Protein AF-A0A7W1UXW3-F1 (afdb_monomer_lite)

Foldseek 3Di:
DVVVVVVVVVVVVPPDDDPPPPPPPPPPPVPPPDPDDDDDCVVVVDPDDLDDDDDPVRDCVVCVVSVVDPPND

Sequence (73 aa):
MKNSILYILIFIFFVGCKEKEEILSETSEEKTPALFEFLDSNQTGIDFHNSITETEQFNFLLYEYLYNGGGVA

Secondary structure (DSSP, 8-state):
-HHHHHHHHHHHHH-PPPP------------PPPS-----HHHH-------PPPBTTBSTTT-GGGTS--S--

Structure (mmCIF, N/CA/C/O backbone):
data_AF-A0A7W1UXW3-F1
#
_entry.id   AF-A0A7W1UXW3-F1
#
loop_
_atom_site.group_PDB
_atom_site.id
_atom_site.type_symbol
_atom_site.label_atom_id
_atom_site.label_alt_id
_atom_site.label_comp_id
_atom_site.label_asym_id
_atom_site.label_entity_id
_atom_site.label_seq_id
_atom_site.pdbx_PDB_ins_code
_atom_site.Cartn_x
_atom_site.Cartn_y
_atom_site.Cartn_z
_atom_site.occupancy
_atom_site.B_iso_or_equiv
_atom_site.auth_seq_id
_atom_site.auth_comp_id
_atom_site.auth_asym_id
_atom_site.auth_atom_id
_atom_site.pdbx_PDB_model_num
ATOM 1 N N . MET A 1 1 ? 44.461 6.400 25.467 1.00 56.38 1 MET A N 1
ATOM 2 C CA . MET A 1 1 ? 43.211 7.062 25.017 1.00 56.38 1 MET A CA 1
ATOM 3 C C . MET A 1 1 ? 42.428 6.258 23.972 1.00 56.38 1 MET A C 1
ATOM 5 O O . MET A 1 1 ? 41.217 6.202 24.102 1.00 56.38 1 MET A O 1
ATOM 9 N N . LYS A 1 2 ? 43.058 5.568 23.000 1.00 63.75 2 LYS A N 1
ATOM 10 C CA . LYS A 1 2 ? 42.348 4.704 22.021 1.00 63.75 2 LYS A CA 1
ATOM 11 C C . LYS A 1 2 ? 41.551 3.553 22.652 1.00 63.75 2 LYS A C 1
ATOM 13 O O . LYS A 1 2 ? 40.408 3.327 22.282 1.00 63.75 2 LYS A O 1
ATOM 18 N N . ASN A 1 3 ? 42.113 2.888 23.661 1.00 68.19 3 ASN A N 1
ATOM 19 C CA . ASN A 1 3 ? 41.447 1.750 24.308 1.00 68.19 3 ASN A CA 1
ATOM 20 C C . ASN A 1 3 ? 40.254 2.196 25.166 1.00 68.19 3 ASN A C 1
ATOM 22 O O . ASN A 1 3 ? 39.322 1.432 25.354 1.00 68.19 3 ASN A O 1
ATOM 26 N N . SER A 1 4 ? 40.245 3.452 25.627 1.00 71.56 4 SER A N 1
ATOM 27 C CA . SER A 1 4 ? 39.116 4.018 26.374 1.00 71.56 4 SER A CA 1
ATOM 28 C C . SER A 1 4 ? 37.879 4.209 25.495 1.00 71.56 4 SER A C 1
ATOM 30 O O . SER A 1 4 ? 36.766 4.018 25.967 1.00 71.56 4 SER A O 1
ATOM 32 N N . ILE A 1 5 ? 38.073 4.557 24.216 1.00 82.19 5 ILE A N 1
ATOM 33 C CA . ILE A 1 5 ? 36.987 4.729 23.239 1.00 82.19 5 ILE A CA 1
ATOM 34 C C . ILE A 1 5 ? 36.325 3.378 22.935 1.00 82.19 5 ILE A C 1
ATOM 36 O O . ILE A 1 5 ? 35.104 3.301 22.831 1.00 82.19 5 ILE A O 1
ATOM 40 N N . LEU A 1 6 ? 37.120 2.303 22.874 1.00 84.00 6 LEU A N 1
ATOM 41 C CA . LEU A 1 6 ? 36.615 0.942 22.686 1.00 84.00 6 LEU A CA 1
ATOM 42 C C . LEU A 1 6 ? 35.667 0.524 23.824 1.00 84.00 6 LEU A C 1
ATOM 44 O O . LEU A 1 6 ? 34.600 -0.021 23.559 1.00 84.00 6 LEU A O 1
ATOM 48 N N . TYR A 1 7 ? 36.013 0.833 25.078 1.00 85.50 7 TYR A N 1
ATOM 49 C CA . TYR A 1 7 ? 35.156 0.518 26.227 1.00 85.50 7 TYR A CA 1
ATOM 50 C C . TYR A 1 7 ? 33.850 1.327 26.244 1.00 85.50 7 TYR A C 1
ATOM 52 O O . TYR A 1 7 ? 32.815 0.794 26.635 1.00 85.50 7 TYR A O 1
ATOM 60 N N . ILE A 1 8 ? 33.869 2.578 25.773 1.00 84.31 8 ILE A N 1
ATOM 61 C CA . ILE A 1 8 ? 32.664 3.419 25.674 1.00 84.31 8 ILE A CA 1
ATOM 62 C C . ILE A 1 8 ? 31.696 2.874 24.612 1.00 84.31 8 ILE A C 1
ATOM 64 O O . ILE A 1 8 ? 30.497 2.801 24.866 1.00 84.31 8 ILE A O 1
ATOM 68 N N . LEU A 1 9 ? 32.204 2.431 23.455 1.00 82.31 9 LEU A N 1
ATOM 69 C CA . LEU A 1 9 ? 31.377 1.826 22.400 1.00 82.31 9 LEU A CA 1
ATOM 70 C C . LEU A 1 9 ? 30.725 0.511 22.850 1.00 82.31 9 LEU A C 1
ATOM 72 O O . LEU A 1 9 ? 29.558 0.272 22.551 1.00 82.31 9 LEU A O 1
ATOM 76 N N . ILE A 1 10 ? 31.451 -0.311 23.613 1.00 83.19 10 ILE A N 1
ATOM 77 C CA . ILE A 1 10 ? 30.911 -1.547 24.197 1.00 83.19 10 ILE A CA 1
ATOM 78 C C . ILE A 1 10 ? 29.803 -1.225 25.205 1.00 83.19 10 ILE A C 1
ATOM 80 O O . ILE A 1 10 ? 28.756 -1.860 25.184 1.00 83.19 10 ILE A O 1
ATOM 84 N N . PHE A 1 11 ? 29.993 -0.214 26.054 1.00 80.94 11 PHE A N 1
ATOM 85 C CA . PHE A 1 11 ? 28.996 0.164 27.055 1.00 80.94 11 PHE A CA 1
ATOM 86 C C . PHE A 1 11 ? 27.688 0.664 26.422 1.00 80.94 11 PHE A C 1
ATOM 88 O O . PHE A 1 11 ? 26.613 0.261 26.855 1.00 80.94 11 PHE A O 1
ATOM 95 N N . ILE A 1 12 ? 27.767 1.463 25.351 1.00 81.38 12 ILE A N 1
ATOM 96 C CA . ILE A 1 12 ? 26.591 1.956 24.609 1.00 81.38 12 ILE A CA 1
ATOM 97 C C . ILE A 1 12 ? 25.787 0.801 23.988 1.00 81.38 12 ILE A C 1
ATOM 99 O O . ILE A 1 12 ? 24.563 0.867 23.960 1.00 81.38 12 ILE A O 1
ATOM 103 N N . PHE A 1 13 ? 26.447 -0.279 23.555 1.00 76.56 13 PHE A N 1
ATOM 104 C CA . PHE A 1 13 ? 25.768 -1.451 22.992 1.00 76.56 13 PHE A CA 1
ATOM 105 C C . PHE A 1 13 ? 24.936 -2.229 24.029 1.00 76.56 13 PHE A C 1
ATOM 107 O O . PHE A 1 13 ? 23.934 -2.845 23.678 1.00 76.56 13 PHE A O 1
ATOM 114 N N . PHE A 1 14 ? 25.323 -2.194 25.310 1.00 75.19 14 PHE A N 1
ATOM 115 C CA . PHE A 1 14 ? 24.619 -2.909 26.383 1.00 75.19 14 PHE A CA 1
ATOM 116 C C . PHE A 1 14 ? 23.540 -2.079 27.091 1.00 75.19 14 PHE A C 1
ATOM 118 O O . PHE A 1 14 ? 22.741 -2.643 27.840 1.00 75.19 14 PHE A O 1
ATOM 125 N N . VAL A 1 15 ? 23.458 -0.769 26.837 1.00 76.00 15 VAL A N 1
ATOM 126 C CA . VAL A 1 15 ? 22.348 0.079 27.302 1.00 76.00 15 VAL A CA 1
ATOM 127 C C . VAL A 1 15 ? 21.222 0.034 26.263 1.00 76.00 15 VAL A C 1
ATOM 129 O O . VAL A 1 15 ? 20.889 1.021 25.615 1.00 76.00 15 VAL A O 1
ATOM 132 N N . GLY A 1 16 ? 20.650 -1.153 26.067 1.00 76.06 16 GLY A N 1
ATOM 133 C CA . GLY A 1 16 ? 19.375 -1.303 25.371 1.00 76.06 16 GLY A CA 1
ATOM 134 C C . GLY A 1 16 ? 18.223 -0.958 26.313 1.00 76.06 16 GLY A C 1
ATOM 135 O O . GLY A 1 16 ? 18.230 -1.360 27.480 1.00 76.06 16 GLY A O 1
ATOM 136 N N . CYS A 1 17 ? 17.218 -0.230 25.825 1.00 77.62 17 CYS A N 1
ATOM 137 C CA . CYS A 1 17 ? 15.943 -0.135 26.530 1.00 77.62 17 CYS A CA 1
ATOM 138 C C . CYS A 1 17 ? 15.339 -1.537 26.643 1.00 77.62 17 CYS A C 1
ATOM 140 O O . CYS A 1 17 ? 15.169 -2.226 25.639 1.00 77.62 17 CYS A O 1
ATOM 142 N N . LYS A 1 18 ? 14.981 -1.947 27.860 1.00 68.19 18 LYS A N 1
ATOM 143 C CA . LYS A 1 18 ? 13.989 -3.007 28.028 1.00 68.19 18 LYS A CA 1
ATOM 144 C C . LYS A 1 18 ? 12.651 -2.390 27.650 1.00 68.19 18 LYS A C 1
ATOM 146 O O . LYS A 1 18 ? 12.267 -1.395 28.266 1.00 68.19 18 LYS A O 1
ATOM 151 N N . GLU A 1 19 ? 11.975 -2.939 26.644 1.00 65.62 19 GLU A N 1
ATOM 152 C CA . GLU A 1 19 ? 10.545 -2.689 26.487 1.00 65.62 19 GLU A CA 1
ATOM 153 C C . GLU A 1 19 ? 9.902 -2.983 27.837 1.00 65.62 19 GLU A C 1
ATOM 155 O O . GLU A 1 19 ? 10.063 -4.058 28.421 1.00 65.62 19 GLU A O 1
ATOM 160 N N . LYS A 1 20 ? 9.272 -1.955 28.395 1.00 57.12 20 LYS A N 1
ATOM 161 C CA . LYS A 1 20 ? 8.390 -2.126 29.528 1.00 57.12 20 LYS A CA 1
ATOM 162 C C . LYS A 1 20 ? 7.252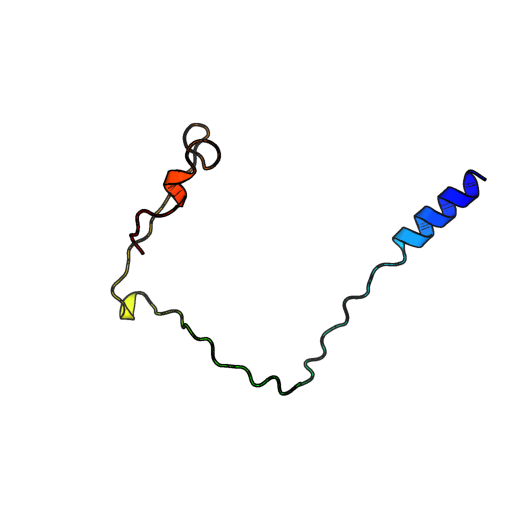 -2.968 28.972 1.00 57.12 20 LYS A C 1
ATOM 164 O O . LYS A 1 20 ? 6.492 -2.459 28.158 1.00 57.12 20 LYS A O 1
ATOM 169 N N . GLU A 1 21 ? 7.185 -4.245 29.351 1.00 55.28 21 GLU A N 1
ATOM 170 C CA . GLU A 1 21 ? 5.956 -5.011 29.187 1.00 55.28 21 GLU A CA 1
ATOM 171 C C . GLU A 1 21 ? 4.850 -4.151 29.794 1.00 55.28 21 GLU A C 1
ATOM 173 O O . GLU A 1 21 ? 4.827 -3.892 31.004 1.00 55.28 21 GLU A O 1
ATOM 178 N N . GLU A 1 22 ? 3.976 -3.639 28.932 1.00 48.44 22 GLU A N 1
ATOM 179 C CA . GLU A 1 22 ? 2.655 -3.212 29.335 1.00 48.44 22 GLU A CA 1
ATOM 180 C C . GLU A 1 22 ? 1.969 -4.462 29.881 1.00 48.44 22 GLU A C 1
ATOM 182 O O . GLU A 1 22 ? 1.283 -5.207 29.187 1.00 48.44 22 GLU A O 1
ATOM 187 N N . ILE A 1 23 ? 2.179 -4.707 31.176 1.00 49.44 23 ILE A N 1
ATOM 188 C CA . ILE A 1 23 ? 1.135 -5.279 32.007 1.00 49.44 23 ILE A CA 1
ATOM 189 C C . ILE A 1 23 ? -0.097 -4.467 31.634 1.00 49.44 23 ILE A C 1
ATOM 191 O O . ILE A 1 23 ? -0.053 -3.240 31.756 1.00 49.44 23 ILE A O 1
ATOM 195 N N . LEU A 1 24 ? -1.128 -5.155 31.135 1.00 53.59 24 LEU A N 1
ATOM 196 C CA . LEU A 1 24 ? -2.484 -4.654 30.948 1.00 53.59 24 LEU A CA 1
ATOM 197 C C . LEU A 1 24 ? -2.964 -4.099 32.301 1.00 53.59 24 LEU A C 1
ATOM 199 O O . LEU A 1 24 ? -3.694 -4.727 33.061 1.00 53.59 24 LEU A O 1
ATOM 203 N N . SER A 1 25 ? -2.455 -2.930 32.659 1.00 43.69 25 SER A N 1
ATOM 204 C CA . SER A 1 25 ? -3.043 -2.059 33.634 1.00 43.69 25 SER A CA 1
ATOM 205 C C . SER A 1 25 ? -4.258 -1.565 32.892 1.00 43.69 25 SER A C 1
ATOM 207 O O . SER A 1 25 ? -4.132 -0.839 31.905 1.00 43.69 25 SER A O 1
ATOM 209 N N . GLU A 1 26 ? -5.424 -2.009 33.339 1.00 51.34 26 GLU A N 1
ATOM 210 C CA . GLU A 1 26 ? -6.671 -1.281 33.181 1.00 51.34 26 GLU A CA 1
ATOM 211 C C . GLU A 1 26 ? -6.467 0.114 33.793 1.00 51.34 26 GLU A C 1
ATOM 213 O O . GLU A 1 26 ? -6.950 0.452 34.868 1.00 51.34 26 GLU A O 1
ATOM 218 N N . THR A 1 27 ? -5.677 0.943 33.118 1.00 43.75 27 THR A N 1
ATOM 219 C CA . THR A 1 27 ? -5.905 2.366 33.120 1.00 43.75 27 THR A CA 1
ATOM 220 C C . THR A 1 27 ? -7.238 2.468 32.415 1.00 43.75 27 THR A C 1
ATOM 222 O O . THR A 1 27 ? -7.372 2.057 31.262 1.00 43.75 27 THR A O 1
ATOM 225 N N . SER A 1 28 ? -8.247 2.930 33.139 1.00 48.78 28 SER A N 1
ATOM 226 C CA . SER A 1 28 ? -9.479 3.439 32.567 1.00 48.78 28 SER A CA 1
ATOM 227 C C . SER A 1 28 ? -9.142 4.650 31.688 1.00 48.78 28 SER A C 1
ATOM 229 O O . SER A 1 28 ? -9.467 5.786 32.021 1.00 48.78 28 SER A O 1
ATOM 231 N N . GLU A 1 29 ? -8.420 4.433 30.592 1.00 56.03 29 GLU A N 1
ATOM 232 C CA . GLU A 1 29 ? -8.622 5.232 29.405 1.00 56.03 29 GLU A CA 1
ATOM 233 C C . GLU A 1 29 ? -10.061 4.920 29.022 1.00 56.03 29 GLU A C 1
ATOM 235 O O . GLU A 1 29 ? -10.392 3.773 28.706 1.00 56.03 29 GLU A O 1
ATOM 240 N N . GLU A 1 30 ? -10.955 5.900 29.162 1.00 61.19 30 GLU A N 1
ATOM 241 C CA . GLU A 1 30 ? -12.216 5.843 28.439 1.00 61.19 30 GLU A CA 1
ATOM 242 C C . GLU A 1 30 ? -11.841 5.539 26.991 1.00 61.19 30 GLU A C 1
ATOM 244 O O . GLU A 1 30 ? -11.304 6.401 26.294 1.00 61.19 30 GLU A O 1
ATOM 249 N N . LYS A 1 31 ? -12.032 4.282 26.565 1.00 66.69 31 LYS A N 1
ATOM 250 C CA . LYS A 1 31 ? -11.883 3.889 25.171 1.00 66.69 31 LYS A CA 1
ATOM 251 C C . LYS A 1 31 ? -12.957 4.658 24.438 1.00 66.69 31 LYS A C 1
ATOM 253 O O . LYS A 1 31 ? -14.108 4.225 24.378 1.00 66.69 31 LYS A O 1
ATOM 258 N N . THR A 1 32 ? -12.595 5.839 23.960 1.00 79.50 32 THR A N 1
ATOM 259 C CA . THR A 1 32 ? -13.457 6.607 23.088 1.00 79.50 32 THR A CA 1
ATOM 260 C C . THR A 1 32 ? -13.768 5.690 21.909 1.00 79.50 32 THR A C 1
ATOM 262 O O . THR A 1 32 ? -12.849 5.104 21.325 1.00 79.50 32 THR A O 1
ATOM 265 N N . PRO A 1 33 ? -15.056 5.440 21.626 1.00 86.50 33 PRO A N 1
ATOM 266 C CA . PRO A 1 33 ? -15.416 4.548 20.543 1.00 86.50 33 PRO A CA 1
ATOM 267 C C . PRO A 1 33 ? -14.813 5.090 19.249 1.00 86.50 33 PRO A C 1
ATOM 269 O O . PRO A 1 33 ? -14.773 6.305 19.028 1.00 86.50 33 PRO A O 1
ATOM 272 N N . ALA A 1 34 ? -14.318 4.183 18.408 1.00 87.25 34 ALA A N 1
ATOM 273 C CA . ALA A 1 34 ? -13.821 4.556 17.097 1.00 87.25 34 ALA A CA 1
ATOM 274 C C . ALA A 1 34 ? -14.922 5.309 16.337 1.00 87.25 34 ALA A C 1
ATOM 276 O O . ALA A 1 34 ? -16.083 4.905 16.347 1.00 87.25 34 ALA A O 1
ATOM 277 N N . LEU A 1 35 ? -14.555 6.410 15.677 1.00 93.06 35 LEU A N 1
ATOM 278 C CA . LEU A 1 35 ? -15.504 7.201 14.886 1.00 93.06 35 LEU A CA 1
ATOM 279 C C . LEU A 1 35 ? -15.962 6.472 13.615 1.00 93.06 35 LEU A C 1
ATOM 281 O O . LEU A 1 35 ? -16.957 6.865 13.013 1.00 93.06 35 LEU A O 1
ATOM 285 N N . PHE A 1 36 ? -15.232 5.431 13.213 1.00 91.69 36 PHE A N 1
ATOM 286 C CA . PHE A 1 36 ? -15.485 4.651 12.013 1.00 91.69 36 PHE A CA 1
ATOM 287 C C . PHE A 1 36 ? -15.369 3.164 12.318 1.00 91.69 36 PHE A C 1
ATOM 289 O O . PHE A 1 36 ? -14.509 2.741 13.095 1.00 91.69 36 PHE A O 1
ATOM 296 N N . GLU A 1 37 ? -16.215 2.385 11.657 1.00 90.25 37 GLU A N 1
ATOM 297 C CA . GLU A 1 37 ? -16.177 0.930 11.659 1.00 90.25 37 GLU A CA 1
ATOM 298 C C . GLU A 1 37 ? -15.988 0.412 10.233 1.00 90.25 37 GLU A C 1
ATOM 300 O O . GLU A 1 37 ? -16.388 1.050 9.257 1.00 90.25 37 GLU A O 1
ATOM 305 N N . PHE A 1 38 ? -15.333 -0.738 10.118 1.00 90.00 38 PHE A N 1
ATOM 306 C CA . PHE A 1 38 ? -15.206 -1.438 8.850 1.00 90.00 38 PHE A CA 1
ATOM 307 C C . PHE A 1 38 ? -16.533 -2.135 8.528 1.00 90.00 38 PHE A C 1
ATOM 309 O O . PHE A 1 38 ? -17.033 -2.893 9.358 1.00 90.00 38 PHE A O 1
ATOM 316 N N . LEU A 1 39 ? -17.085 -1.886 7.338 1.00 92.31 39 LEU A N 1
ATOM 317 C CA . LEU A 1 39 ? -18.298 -2.541 6.847 1.00 92.31 39 LEU A CA 1
ATOM 318 C C . LEU A 1 39 ? -17.939 -3.580 5.786 1.00 92.31 39 LEU A C 1
ATOM 320 O O . LEU A 1 39 ? -17.181 -3.289 4.858 1.00 92.31 39 LEU A O 1
ATOM 324 N N . ASP A 1 40 ? -18.519 -4.771 5.903 1.00 92.19 40 ASP A N 1
ATOM 325 C CA . ASP A 1 40 ? -18.313 -5.844 4.935 1.00 92.19 40 ASP A CA 1
ATOM 326 C C . ASP A 1 40 ? -18.959 -5.503 3.579 1.00 92.19 40 ASP A C 1
ATOM 328 O O . ASP A 1 40 ? -19.988 -4.822 3.502 1.00 92.19 40 ASP A O 1
ATOM 332 N N . SER A 1 41 ? -18.396 -6.017 2.476 1.00 92.69 41 SER A N 1
ATOM 333 C CA . SER A 1 41 ? -18.929 -5.744 1.129 1.00 92.69 41 SER A CA 1
ATOM 334 C C . SER A 1 41 ? -20.360 -6.256 0.939 1.00 92.69 41 SER A C 1
ATOM 336 O O . SER A 1 41 ? -21.136 -5.670 0.192 1.00 92.69 41 SER A O 1
ATOM 338 N N . ASN A 1 42 ? -20.765 -7.293 1.680 1.00 94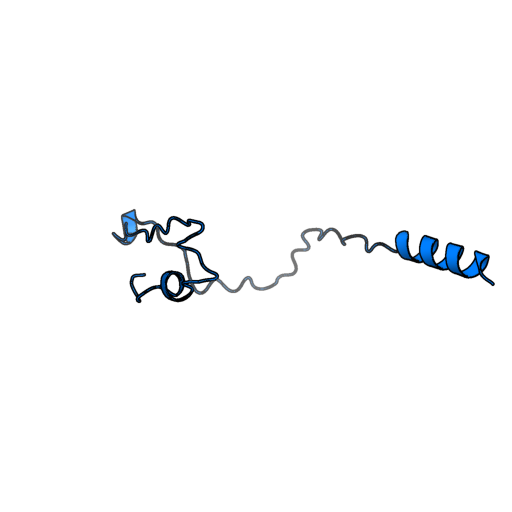.75 42 ASN A N 1
ATOM 339 C CA . ASN A 1 42 ? -22.145 -7.788 1.690 1.00 94.75 42 ASN A CA 1
ATOM 340 C C . ASN A 1 42 ? -23.155 -6.777 2.279 1.00 94.75 42 ASN A C 1
ATOM 342 O O . ASN A 1 42 ? -24.343 -6.867 1.972 1.00 94.75 42 ASN A O 1
ATOM 346 N N . GLN A 1 43 ? -22.699 -5.832 3.108 1.00 95.56 43 GLN A N 1
ATOM 347 C CA . GLN A 1 43 ? -23.511 -4.769 3.698 1.00 95.56 43 GLN A CA 1
ATOM 348 C C . GLN A 1 43 ? -23.523 -3.525 2.811 1.00 95.56 43 GLN A C 1
ATOM 350 O O . GLN A 1 43 ? -24.554 -2.863 2.704 1.00 95.56 43 GLN A O 1
ATOM 355 N N . THR A 1 44 ? -22.391 -3.196 2.183 1.00 93.44 44 THR A N 1
ATOM 356 C CA . THR A 1 44 ? -22.236 -1.965 1.388 1.00 93.44 44 THR A CA 1
ATOM 357 C C . THR A 1 44 ? -22.551 -2.151 -0.098 1.00 93.44 44 THR A C 1
ATOM 359 O O . THR A 1 44 ? -22.875 -1.180 -0.778 1.00 93.44 44 THR A O 1
ATOM 362 N N . GLY A 1 45 ? -22.455 -3.378 -0.615 1.00 91.94 45 GLY A N 1
ATOM 363 C CA . GLY A 1 45 ? -22.491 -3.684 -2.047 1.00 91.94 45 GLY A CA 1
ATOM 364 C C . GLY A 1 45 ? -21.253 -3.205 -2.815 1.00 91.94 45 GLY A C 1
ATOM 365 O O . GLY A 1 45 ? -21.273 -3.186 -4.047 1.00 91.94 45 GLY A O 1
ATOM 366 N N . ILE A 1 46 ? -20.196 -2.775 -2.114 1.00 88.44 46 ILE A N 1
ATOM 367 C CA . ILE A 1 46 ? -18.951 -2.290 -2.717 1.00 88.44 46 ILE A CA 1
ATOM 368 C C . ILE A 1 46 ? -17.989 -3.470 -2.878 1.00 88.44 46 ILE A C 1
ATOM 370 O O . ILE A 1 46 ? -17.308 -3.857 -1.933 1.00 88.44 46 ILE A O 1
ATOM 374 N N . ASP A 1 47 ? -17.906 -4.008 -4.096 1.00 88.94 47 ASP A N 1
ATOM 375 C CA . ASP A 1 47 ? -16.962 -5.080 -4.466 1.00 88.94 47 ASP A CA 1
ATOM 376 C C . ASP A 1 47 ? -15.767 -4.566 -5.297 1.00 88.94 47 ASP A C 1
ATOM 378 O O . ASP A 1 47 ? -14.968 -5.340 -5.828 1.00 88.94 47 ASP A O 1
ATOM 382 N N . PHE A 1 48 ? -15.653 -3.248 -5.470 1.00 86.56 48 PHE A N 1
ATOM 383 C CA . PHE A 1 48 ? -14.593 -2.647 -6.271 1.00 86.56 48 PHE A CA 1
ATOM 384 C C . PHE A 1 48 ? -13.217 -2.839 -5.618 1.00 86.56 48 PHE A C 1
ATOM 386 O O . PHE A 1 48 ? -13.023 -2.568 -4.436 1.00 86.56 48 PHE A O 1
ATOM 393 N N . HIS A 1 49 ? -12.232 -3.241 -6.423 1.00 85.31 49 HIS A N 1
ATOM 394 C CA . HIS A 1 49 ? -10.838 -3.336 -6.009 1.00 85.31 49 HIS A CA 1
ATOM 395 C C . HIS A 1 49 ? -9.926 -2.768 -7.101 1.00 85.31 49 HIS A C 1
ATOM 397 O O . HIS A 1 49 ? -9.855 -3.307 -8.209 1.00 85.31 49 HIS A O 1
ATOM 403 N N . ASN A 1 50 ? -9.209 -1.685 -6.791 1.00 84.00 50 ASN A N 1
ATOM 404 C CA . ASN A 1 50 ? -8.224 -1.103 -7.701 1.00 84.00 50 ASN A CA 1
ATOM 405 C C . ASN A 1 50 ? -6.917 -1.910 -7.658 1.00 84.00 50 ASN A C 1
ATOM 407 O O . ASN A 1 50 ? -6.014 -1.606 -6.878 1.00 84.00 50 ASN A O 1
ATOM 411 N N . SER A 1 51 ? -6.825 -2.961 -8.473 1.00 89.12 51 SER A N 1
ATOM 412 C CA . SER A 1 51 ? -5.610 -3.773 -8.571 1.00 89.12 51 SER A CA 1
ATOM 413 C C . SER A 1 51 ? -4.583 -3.1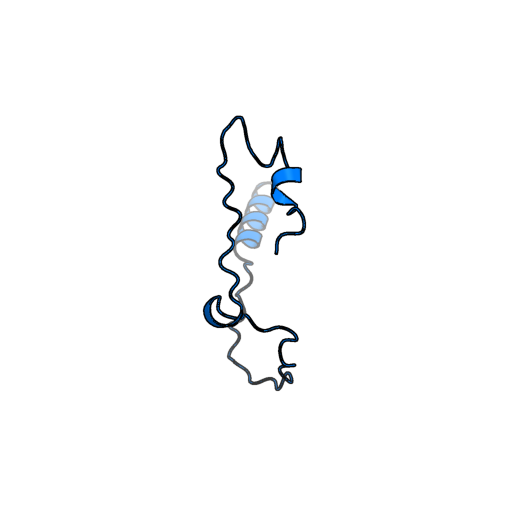05 -9.487 1.00 89.12 51 SER A C 1
ATOM 415 O O . SER A 1 51 ? -4.792 -2.999 -10.696 1.00 89.12 51 SER A O 1
ATOM 417 N N . ILE A 1 52 ? -3.458 -2.677 -8.916 1.00 89.00 52 ILE A N 1
ATOM 418 C CA . ILE A 1 52 ? -2.318 -2.128 -9.657 1.00 89.00 52 ILE A CA 1
ATOM 419 C C . ILE A 1 52 ? -1.226 -3.196 -9.717 1.00 89.00 52 ILE A C 1
ATOM 421 O O . ILE A 1 52 ? -0.756 -3.671 -8.686 1.00 89.00 52 ILE A O 1
ATOM 425 N N . THR A 1 53 ? -0.818 -3.579 -10.928 1.00 93.69 53 THR A N 1
ATOM 426 C CA . THR A 1 53 ? 0.313 -4.493 -11.138 1.00 93.69 53 THR A CA 1
ATOM 427 C C . THR A 1 53 ? 1.554 -3.695 -11.498 1.00 93.69 53 THR A C 1
ATOM 429 O O . THR A 1 53 ? 1.586 -3.036 -12.538 1.00 93.69 53 THR A O 1
ATOM 432 N N . GLU A 1 54 ? 2.578 -3.775 -10.655 1.00 94.88 54 GLU A N 1
ATOM 433 C CA . GLU A 1 54 ? 3.840 -3.089 -10.909 1.00 94.88 54 GLU A CA 1
ATOM 434 C C . GLU A 1 54 ? 4.718 -3.845 -11.906 1.00 94.88 54 GLU A C 1
ATOM 436 O O . GLU A 1 54 ? 4.801 -5.075 -11.908 1.00 94.88 54 GLU A O 1
ATOM 441 N N . THR A 1 55 ? 5.421 -3.081 -12.733 1.00 96.25 55 THR A N 1
ATOM 442 C CA . THR A 1 55 ? 6.501 -3.553 -13.600 1.00 96.25 55 THR A CA 1
ATOM 443 C C . THR A 1 55 ? 7.664 -2.568 -13.530 1.00 96.25 55 THR A C 1
ATOM 445 O O . THR A 1 55 ? 7.504 -1.433 -13.078 1.00 96.25 55 THR A O 1
ATOM 448 N N . GLU A 1 56 ? 8.839 -2.948 -14.031 1.00 95.81 56 GLU A N 1
ATOM 449 C CA . GLU A 1 56 ? 9.965 -2.008 -14.132 1.00 95.81 56 GLU A CA 1
ATOM 450 C C . GLU A 1 56 ? 9.587 -0.740 -14.914 1.00 95.81 56 GLU A C 1
ATOM 452 O O . GLU A 1 56 ? 10.026 0.356 -14.577 1.00 95.81 56 GLU A O 1
ATOM 457 N N . GL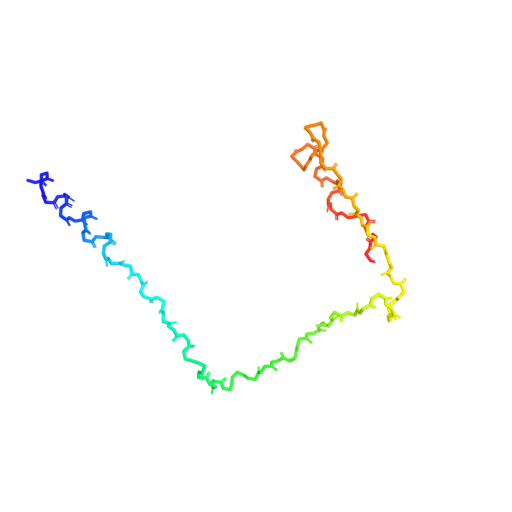N A 1 57 ? 8.722 -0.873 -15.923 1.00 94.69 57 GLN A N 1
ATOM 458 C CA . GLN A 1 57 ? 8.239 0.237 -16.739 1.00 94.69 57 GLN A CA 1
ATOM 459 C C . GLN A 1 57 ? 7.028 0.947 -16.129 1.00 94.69 57 GLN A C 1
ATOM 461 O O . GLN A 1 57 ? 6.724 2.052 -16.556 1.00 94.69 57 GLN A O 1
ATOM 466 N N . PHE A 1 58 ? 6.326 0.341 -15.169 1.00 93.81 58 PHE A N 1
ATOM 467 C CA . PHE A 1 58 ? 5.081 0.857 -14.599 1.00 93.81 58 PHE A CA 1
ATOM 468 C C . PHE A 1 58 ? 5.092 0.669 -13.082 1.00 93.81 58 PHE A C 1
ATOM 470 O O . PHE A 1 58 ? 4.680 -0.365 -12.567 1.00 93.81 58 PHE A O 1
ATOM 477 N N . ASN A 1 59 ? 5.631 1.654 -12.369 1.00 94.12 59 ASN A N 1
ATOM 478 C CA . ASN A 1 59 ? 5.819 1.600 -10.923 1.00 94.12 59 ASN A CA 1
ATOM 479 C C . ASN A 1 59 ? 5.572 2.966 -10.284 1.00 94.12 59 ASN A C 1
ATOM 481 O O . ASN A 1 59 ? 5.539 3.998 -10.963 1.00 94.12 59 ASN A O 1
ATOM 485 N N . PHE A 1 60 ? 5.471 2.955 -8.960 1.00 93.69 60 PHE A N 1
ATOM 486 C CA . PHE A 1 60 ? 5.220 4.135 -8.146 1.00 93.69 60 PHE A CA 1
ATOM 487 C C . PHE A 1 60 ? 6.203 5.289 -8.394 1.00 93.69 60 PHE A C 1
ATOM 489 O O . PHE A 1 60 ? 5.781 6.438 -8.480 1.00 93.69 60 PHE A O 1
ATOM 496 N N . LEU A 1 61 ? 7.499 5.003 -8.566 1.00 94.81 61 LEU A N 1
ATOM 497 C CA . LEU A 1 61 ? 8.526 6.044 -8.712 1.00 94.81 61 LEU A CA 1
ATOM 498 C C . LEU A 1 61 ? 8.341 6.872 -9.986 1.00 94.81 61 LEU A C 1
ATOM 500 O O . LEU A 1 61 ? 8.719 8.041 -10.024 1.00 94.81 61 LEU A O 1
ATOM 504 N N . LEU A 1 62 ? 7.795 6.254 -11.033 1.00 95.06 62 LEU A N 1
ATOM 505 C CA . LEU A 1 62 ? 7.585 6.892 -12.330 1.00 95.06 62 LEU A CA 1
ATOM 506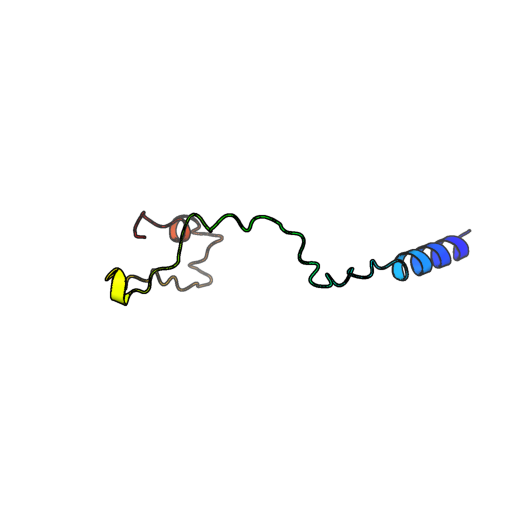 C C . LEU A 1 62 ? 6.143 7.387 -12.515 1.00 95.06 62 LEU A C 1
ATOM 508 O O . LEU A 1 62 ? 5.924 8.339 -13.263 1.00 95.06 62 LEU A O 1
ATOM 512 N N . TYR A 1 63 ? 5.170 6.762 -11.843 1.00 92.38 63 TYR A N 1
ATOM 513 C CA . TYR A 1 63 ? 3.737 6.987 -12.058 1.00 92.38 63 TYR A CA 1
ATOM 514 C C . TYR A 1 63 ? 2.938 7.087 -10.747 1.00 92.38 63 TYR A C 1
ATOM 516 O O . TYR A 1 63 ? 1.892 6.457 -10.605 1.00 92.38 63 TYR A O 1
ATOM 524 N N . GLU A 1 64 ? 3.384 7.916 -9.800 1.00 90.38 64 GLU A N 1
ATOM 525 C CA . GLU A 1 64 ? 2.722 8.146 -8.499 1.00 90.38 64 GLU A CA 1
ATOM 526 C C . GLU A 1 64 ? 1.212 8.433 -8.618 1.00 90.38 64 GLU A C 1
ATOM 528 O O . GLU A 1 64 ? 0.412 7.932 -7.831 1.00 90.38 64 GLU A O 1
ATOM 533 N N . TYR A 1 65 ? 0.784 9.170 -9.650 1.00 88.75 65 TYR A N 1
ATOM 534 C CA . TYR A 1 65 ? -0.631 9.510 -9.843 1.00 88.75 65 TYR A CA 1
ATOM 535 C C . TYR A 1 65 ? -1.560 8.305 -10.037 1.00 88.75 65 TYR A C 1
ATOM 537 O O . TYR A 1 65 ? -2.755 8.428 -9.774 1.00 88.75 65 TYR A O 1
ATOM 545 N N . LEU A 1 66 ? -1.039 7.142 -10.439 1.00 87.25 66 LEU A N 1
ATOM 546 C CA . LEU A 1 66 ? -1.810 5.897 -10.495 1.00 87.25 66 LEU A CA 1
ATOM 547 C C . LEU A 1 66 ? -2.308 5.459 -9.104 1.00 87.25 66 LEU A C 1
ATOM 549 O O . LEU A 1 66 ? -3.356 4.826 -8.992 1.00 87.25 66 LEU A O 1
ATOM 553 N N . TYR A 1 67 ? -1.575 5.827 -8.052 1.00 89.31 67 TYR A N 1
ATOM 554 C CA . TYR A 1 67 ? -1.781 5.372 -6.676 1.00 89.31 67 TYR A CA 1
ATOM 555 C C . TYR A 1 67 ? -2.578 6.365 -5.827 1.00 89.31 67 TYR A C 1
ATOM 557 O O . TYR A 1 67 ? -3.083 5.996 -4.772 1.00 89.31 67 TYR A O 1
ATOM 565 N N . ASN A 1 68 ? -2.750 7.603 -6.297 1.00 86.62 68 ASN A N 1
ATOM 566 C CA . ASN A 1 68 ? -3.487 8.640 -5.567 1.00 86.62 68 ASN A CA 1
ATOM 567 C C . ASN A 1 68 ? -4.998 8.368 -5.476 1.00 86.62 68 ASN A C 1
ATOM 569 O O . ASN A 1 68 ? -5.679 9.008 -4.679 1.00 86.62 68 ASN A O 1
ATOM 573 N N . GLY A 1 69 ? -5.510 7.410 -6.259 1.00 77.06 69 GLY A N 1
ATOM 574 C CA . GLY A 1 69 ? -6.927 7.059 -6.308 1.00 77.06 69 GLY A CA 1
ATOM 575 C C . GLY A 1 69 ? -7.756 8.141 -7.010 1.00 77.06 69 GLY A C 1
ATOM 576 O O . GLY A 1 69 ? -7.751 9.309 -6.642 1.00 77.06 69 GLY A O 1
ATOM 577 N N . GLY A 1 70 ? -8.513 7.765 -8.043 1.00 72.00 70 GLY A N 1
ATOM 578 C CA . GLY A 1 70 ? -9.330 8.702 -8.832 1.00 72.00 70 GLY A CA 1
ATOM 579 C C . GLY A 1 70 ? -10.655 9.120 -8.181 1.00 72.00 70 GLY A C 1
ATOM 580 O O . GLY A 1 70 ? -11.581 9.483 -8.899 1.00 72.00 70 GL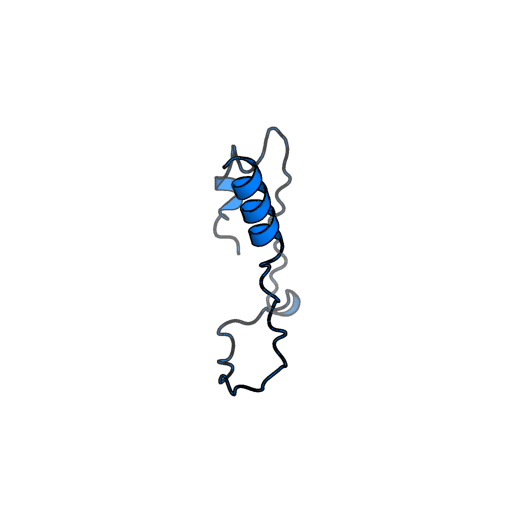Y A O 1
ATOM 581 N N . GLY A 1 71 ? -10.792 8.999 -6.858 1.00 69.06 71 GLY A N 1
ATOM 582 C CA . GLY A 1 71 ? -12.075 9.169 -6.160 1.00 69.06 71 GLY A CA 1
ATOM 583 C C . GLY A 1 71 ? -13.036 7.982 -6.302 1.00 69.06 71 GLY A C 1
ATOM 584 O O . GLY A 1 71 ? -14.223 8.129 -6.033 1.00 69.06 71 GLY A O 1
ATOM 585 N N . VAL A 1 72 ? -12.536 6.818 -6.731 1.00 61.94 72 VAL A N 1
ATOM 586 C CA . VAL A 1 72 ? -13.270 5.546 -6.702 1.00 61.94 72 VAL A CA 1
ATOM 587 C C . VAL A 1 72 ? -12.881 4.834 -5.406 1.00 61.94 72 VAL A C 1
ATOM 589 O O . VAL A 1 72 ? -11.901 4.090 -5.371 1.00 61.94 72 VAL A O 1
ATOM 592 N N . ALA A 1 73 ? -13.589 5.170 -4.333 1.00 53.81 73 ALA A N 1
ATOM 593 C CA . ALA A 1 73 ? -13.589 4.480 -3.047 1.00 53.81 73 ALA A CA 1
ATOM 594 C C . ALA A 1 73 ? -15.046 4.273 -2.630 1.00 53.81 73 ALA A C 1
ATOM 596 O O . ALA A 1 73 ? -15.854 5.194 -2.901 1.00 53.81 73 ALA A O 1
#

pLDDT: mean 79.07, std 15.22, range [43.69, 96.25]

Radius of gyration: 25.45 Å; chains: 1; bounding box: 67×17×50 Å